Protein AF-A0A928ZZL4-F1 (afdb_monomer)

Secondary structure (DSSP, 8-state):
-------------SS--TT-GGGGHHHHTTSS-S--S-EEES--TT-HHHHHH--SSEEE--S-HHHHHHHHHHHH-

Structure (mmCIF, N/CA/C/O backbone):
data_AF-A0A928ZZL4-F1
#
_entry.id   AF-A0A928ZZL4-F1
#
loop_
_atom_site.group_PDB
_atom_site.id
_atom_site.type_symbol
_atom_site.label_atom_id
_atom_site.label_alt_id
_atom_site.label_comp_id
_atom_site.label_asym_id
_atom_site.label_entity_id
_atom_site.label_seq_id
_atom_site.pdbx_PDB_ins_code
_atom_site.Cartn_x
_atom_site.Cartn_y
_atom_site.Cartn_z
_atom_site.occupancy
_atom_site.B_iso_or_equiv
_atom_site.auth_seq_id
_atom_site.auth_comp_id
_atom_site.auth_asym_id
_atom_site.auth_atom_id
_atom_site.pdbx_PDB_model_num
ATOM 1 N N . MET A 1 1 ? -22.145 2.015 -31.897 1.00 44.41 1 MET A N 1
ATOM 2 C CA . MET A 1 1 ? -22.215 2.649 -30.563 1.00 44.41 1 MET A CA 1
ATOM 3 C C . MET A 1 1 ? -20.921 2.329 -29.830 1.00 44.41 1 MET A C 1
ATOM 5 O O . MET A 1 1 ? -20.754 1.199 -29.399 1.00 44.41 1 MET A O 1
ATOM 9 N N . VAL A 1 2 ? -19.966 3.259 -29.782 1.00 39.69 2 VAL A N 1
ATOM 10 C CA . VAL A 1 2 ? -18.690 3.050 -29.077 1.00 39.69 2 VAL A CA 1
ATOM 11 C C . VAL A 1 2 ? -18.835 3.663 -27.689 1.00 39.69 2 VAL A C 1
ATOM 13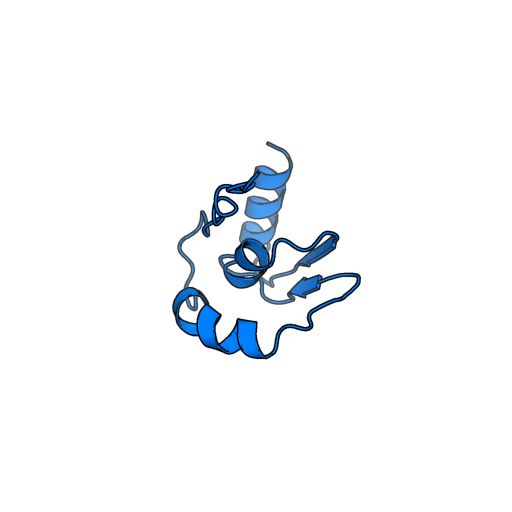 O O . VAL A 1 2 ? -18.990 4.875 -27.567 1.00 39.69 2 VAL A O 1
ATOM 16 N N . ARG A 1 3 ? -18.830 2.834 -26.639 1.00 41.69 3 ARG A N 1
ATOM 17 C CA . ARG A 1 3 ? -18.644 3.324 -25.269 1.00 41.69 3 ARG A CA 1
ATOM 18 C C . ARG A 1 3 ? -17.174 3.710 -25.128 1.00 41.69 3 ARG A C 1
ATOM 20 O O . ARG A 1 3 ? -16.325 2.839 -24.991 1.00 41.69 3 ARG A O 1
ATOM 27 N N . LEU A 1 4 ? -16.877 5.004 -25.160 1.00 48.50 4 LEU A N 1
ATOM 28 C CA . LEU A 1 4 ? -15.623 5.510 -24.614 1.00 48.50 4 LEU A CA 1
ATOM 29 C C . LEU A 1 4 ? -15.801 5.549 -23.094 1.00 48.50 4 LEU A C 1
ATOM 31 O O . LEU A 1 4 ? -16.356 6.501 -22.551 1.00 48.50 4 LEU A O 1
ATOM 35 N N . SER A 1 5 ? -15.418 4.475 -22.404 1.00 53.56 5 SER A N 1
ATOM 36 C CA . SER A 1 5 ? -15.201 4.560 -20.963 1.00 53.56 5 SER A CA 1
ATOM 37 C C . SER A 1 5 ? -13.979 5.443 -20.754 1.00 53.56 5 SER A C 1
ATOM 39 O O . SER A 1 5 ? -12.891 5.089 -21.212 1.00 53.56 5 SER A O 1
ATOM 41 N N . SER A 1 6 ? -14.152 6.594 -20.102 1.00 49.53 6 SER A N 1
ATOM 42 C CA . SER A 1 6 ? -13.034 7.386 -19.590 1.00 49.53 6 SER A CA 1
ATOM 43 C C . SER A 1 6 ? -12.038 6.441 -18.910 1.00 49.53 6 SER A C 1
ATOM 45 O O . SER A 1 6 ? -12.492 5.553 -18.176 1.00 49.53 6 SER A O 1
ATOM 47 N N . PRO A 1 7 ? -10.718 6.568 -19.149 1.00 51.56 7 PRO A N 1
ATOM 48 C CA . PRO A 1 7 ? -9.758 5.743 -18.432 1.00 51.56 7 PRO A CA 1
ATOM 49 C C . PRO A 1 7 ? -10.034 5.923 -16.934 1.00 51.56 7 PRO A C 1
ATOM 51 O O . PRO A 1 7 ? -10.259 7.064 -16.511 1.00 51.56 7 PRO A O 1
ATOM 54 N N . PRO A 1 8 ? -10.095 4.835 -16.144 1.00 57.19 8 PRO A N 1
ATOM 55 C CA . PRO A 1 8 ? -10.311 4.950 -14.711 1.00 57.19 8 PRO A CA 1
ATOM 56 C C . PRO A 1 8 ? -9.306 5.964 -14.173 1.00 57.19 8 PRO A C 1
ATOM 58 O O . PRO A 1 8 ? -8.124 5.915 -14.526 1.00 57.19 8 PRO A O 1
ATOM 61 N N . VAL A 1 9 ? -9.792 6.939 -13.401 1.00 62.19 9 VAL A N 1
ATOM 62 C CA . VAL A 1 9 ? -8.933 7.960 -12.799 1.00 62.19 9 VAL A CA 1
ATOM 63 C C . VAL A 1 9 ? -7.837 7.217 -12.046 1.00 62.19 9 VAL A C 1
ATOM 65 O O . VAL A 1 9 ? -8.107 6.521 -11.072 1.00 62.19 9 VAL A O 1
ATOM 68 N N . ALA A 1 10 ? -6.606 7.300 -12.549 1.00 73.12 10 ALA A N 1
ATOM 69 C CA . ALA A 1 10 ? -5.492 6.584 -11.956 1.00 73.12 10 ALA A CA 1
ATOM 70 C C . ALA A 1 10 ? -5.205 7.204 -10.587 1.00 73.12 10 ALA A C 1
ATOM 72 O O . ALA A 1 10 ? -4.662 8.313 -10.510 1.00 73.12 10 ALA A O 1
ATOM 73 N N . LEU A 1 11 ? -5.587 6.498 -9.520 1.00 89.44 11 LEU A N 1
ATOM 74 C CA . LEU A 1 11 ? -5.280 6.900 -8.156 1.00 89.44 11 LEU A CA 1
ATOM 75 C C . LEU A 1 11 ? -3.760 6.972 -7.994 1.00 89.44 11 LEU A C 1
ATOM 77 O O . LEU A 1 11 ? -3.005 6.141 -8.504 1.00 89.44 11 LEU A O 1
ATOM 81 N N . ARG A 1 12 ? -3.289 8.013 -7.311 1.00 88.81 12 ARG A N 1
ATOM 82 C CA . ARG A 1 12 ? -1.861 8.235 -7.068 1.00 88.81 12 ARG A CA 1
ATOM 83 C C . ARG A 1 12 ? -1.607 8.237 -5.567 1.00 88.81 12 ARG A C 1
ATOM 85 O O . ARG A 1 12 ? -2.452 8.745 -4.834 1.00 88.81 12 ARG A O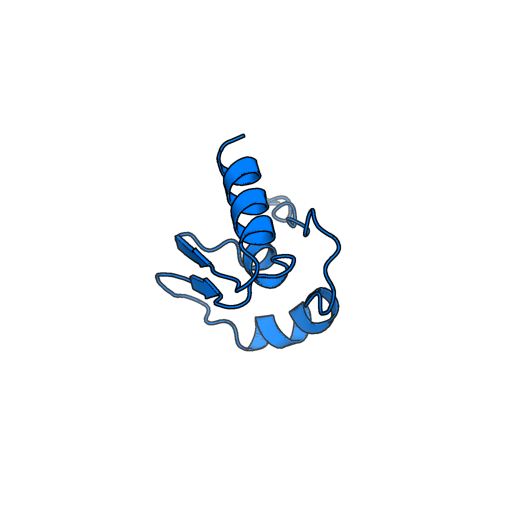 1
ATOM 92 N N . PRO A 1 13 ? -0.442 7.734 -5.119 1.00 92.62 13 PRO A N 1
ATOM 93 C CA . PRO A 1 13 ? 0.012 7.916 -3.746 1.00 92.62 13 PRO A CA 1
ATOM 94 C C . PRO A 1 13 ? -0.160 9.363 -3.282 1.00 92.62 13 PRO A C 1
ATOM 96 O O . PRO A 1 13 ? 0.356 10.275 -3.931 1.00 92.62 13 PRO A O 1
ATOM 99 N N . PHE A 1 14 ? -0.867 9.562 -2.169 1.00 93.06 14 PHE A N 1
ATOM 100 C CA . PHE A 1 14 ? -1.007 10.871 -1.522 1.00 93.06 14 PHE A CA 1
ATOM 101 C C . PHE A 1 14 ? 0.200 11.198 -0.624 1.00 93.06 14 PHE A C 1
ATOM 103 O O . PHE A 1 14 ? 0.460 12.360 -0.327 1.00 93.06 14 PHE A O 1
ATOM 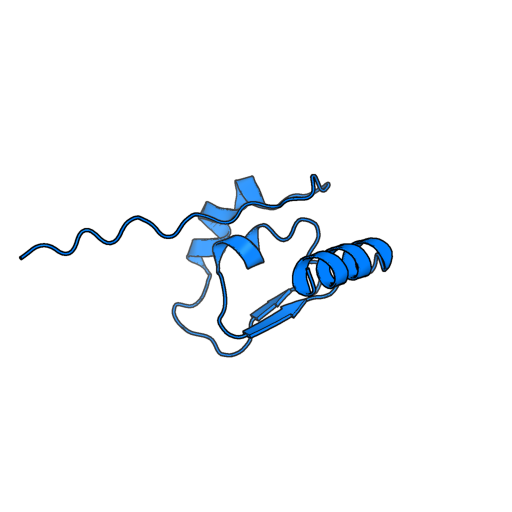110 N N . LEU A 1 15 ? 0.982 10.179 -0.246 1.00 93.19 15 LEU A N 1
ATOM 111 C CA . LEU A 1 15 ? 2.229 10.305 0.506 1.00 93.19 15 LEU A CA 1
ATOM 112 C C . LEU A 1 15 ? 3.449 10.141 -0.403 1.00 93.19 15 LEU A C 1
ATOM 114 O O . LEU A 1 15 ? 3.547 9.197 -1.193 1.00 93.19 15 LEU A O 1
ATOM 118 N N . LYS A 1 16 ? 4.444 11.015 -0.221 1.00 92.75 16 LYS A N 1
ATOM 119 C CA . LYS A 1 16 ? 5.797 10.781 -0.735 1.00 92.75 16 LYS A CA 1
ATOM 120 C C . LYS A 1 16 ? 6.513 9.822 0.215 1.00 92.75 16 LYS A C 1
ATOM 122 O O . LYS A 1 16 ? 6.755 10.166 1.366 1.00 92.75 16 LYS A O 1
ATOM 127 N N . TRP A 1 17 ? 6.878 8.641 -0.279 1.00 95.75 17 TRP A N 1
ATOM 128 C CA . TRP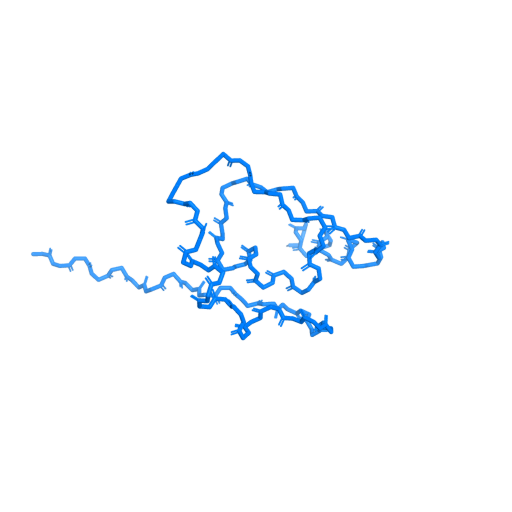 A 1 17 ? 7.529 7.597 0.516 1.00 95.75 17 TRP A CA 1
ATOM 129 C C . TRP A 1 17 ? 8.820 7.114 -0.149 1.00 95.75 17 TRP A C 1
ATOM 131 O O . TRP A 1 17 ? 8.875 6.968 -1.376 1.00 95.75 17 TRP A O 1
ATOM 141 N N . ALA A 1 18 ? 9.859 6.860 0.649 1.00 93.94 18 ALA A N 1
ATOM 142 C CA . ALA A 1 18 ? 11.095 6.258 0.156 1.00 93.94 18 ALA A CA 1
ATOM 143 C C . ALA A 1 18 ? 10.816 4.847 -0.396 1.00 93.94 18 ALA A C 1
ATOM 145 O O . ALA A 1 18 ? 10.009 4.106 0.159 1.00 93.94 18 ALA A O 1
ATOM 146 N N . GLY A 1 19 ? 11.451 4.481 -1.514 1.00 92.25 19 GLY A N 1
ATOM 147 C CA . GLY A 1 19 ? 11.193 3.191 -2.170 1.00 92.25 19 GLY A CA 1
ATOM 148 C C . GLY A 1 19 ? 9.834 3.099 -2.882 1.00 92.25 19 GLY A C 1
ATOM 149 O O . GLY A 1 19 ? 9.320 2.005 -3.101 1.00 92.25 19 GLY A O 1
ATOM 150 N N . GLY A 1 20 ? 9.223 4.234 -3.244 1.00 90.75 20 GLY A N 1
ATOM 151 C CA . GLY A 1 20 ? 7.958 4.254 -3.978 1.00 90.75 20 GLY A CA 1
ATOM 152 C C . GLY A 1 20 ? 8.021 3.463 -5.292 1.00 90.75 20 GLY A C 1
ATOM 153 O O . GLY A 1 20 ? 8.781 3.798 -6.198 1.00 90.75 20 GLY A O 1
ATOM 154 N N . LYS A 1 21 ? 7.153 2.455 -5.439 1.00 94.25 21 LYS A N 1
ATOM 155 C CA . LYS A 1 21 ? 7.171 1.488 -6.556 1.00 94.25 21 LYS A CA 1
ATOM 156 C C . LYS A 1 21 ? 6.712 2.052 -7.912 1.00 94.25 21 LYS A C 1
ATOM 158 O O . LYS A 1 21 ? 6.579 1.296 -8.865 1.00 94.25 21 LYS A O 1
ATOM 163 N N . ARG A 1 22 ? 6.477 3.367 -8.040 1.00 92.81 22 ARG A N 1
ATOM 164 C CA . ARG A 1 22 ? 5.905 4.000 -9.250 1.00 92.81 22 ARG A CA 1
ATOM 165 C C . ARG A 1 22 ? 6.671 3.669 -10.532 1.00 92.81 22 ARG A C 1
ATOM 167 O O . ARG A 1 22 ? 6.046 3.397 -11.548 1.00 92.81 22 ARG A O 1
ATOM 174 N N . GLN A 1 23 ? 8.001 3.697 -10.483 1.00 94.19 23 GLN A N 1
ATOM 175 C CA . GLN A 1 23 ? 8.846 3.393 -11.645 1.00 94.19 23 GLN A CA 1
ATOM 176 C C . GLN A 1 23 ? 8.839 1.899 -12.009 1.00 94.19 23 GLN A C 1
ATOM 178 O O . GLN A 1 23 ? 9.096 1.557 -13.156 1.00 94.19 23 GLN A O 1
ATOM 183 N N . LEU A 1 24 ? 8.508 1.023 -11.054 1.00 96.00 24 LEU A N 1
ATOM 184 C CA . LEU A 1 24 ? 8.450 -0.430 -11.234 1.00 96.00 24 LEU A CA 1
ATOM 185 C C . LEU A 1 24 ? 7.060 -0.933 -11.643 1.00 96.00 24 LEU A C 1
ATOM 187 O O . LEU A 1 24 ? 6.936 -2.092 -12.027 1.00 96.00 24 LEU A O 1
ATOM 191 N N . LEU A 1 25 ? 6.021 -0.089 -11.584 1.00 95.19 25 LEU A N 1
ATOM 192 C CA . LEU A 1 25 ? 4.650 -0.485 -11.926 1.00 95.19 25 LEU A CA 1
ATOM 193 C C . LEU A 1 25 ? 4.539 -1.174 -13.297 1.00 95.19 25 LEU A C 1
ATOM 195 O O . LEU A 1 25 ? 3.903 -2.222 -13.342 1.00 95.19 25 LEU A O 1
ATOM 199 N N . PRO A 1 26 ? 5.166 -0.682 -14.389 1.00 95.38 26 PRO A N 1
ATOM 200 C CA . PRO A 1 26 ? 5.043 -1.337 -15.691 1.00 95.38 26 PRO A CA 1
ATOM 201 C C . PRO A 1 26 ? 5.547 -2.782 -15.705 1.00 95.38 26 PRO A C 1
ATOM 203 O O . PRO A 1 26 ? 5.028 -3.585 -16.469 1.00 95.38 26 PRO A O 1
ATOM 206 N N . GLU A 1 27 ? 6.541 -3.110 -14.877 1.00 97.31 27 GLU A N 1
ATOM 207 C CA . GLU A 1 27 ? 7.082 -4.466 -14.775 1.00 97.31 27 GLU A CA 1
ATOM 208 C C . GLU A 1 27 ? 6.245 -5.323 -13.822 1.00 97.31 27 GLU A C 1
ATOM 210 O O . GLU A 1 27 ? 5.849 -6.427 -14.174 1.00 97.31 27 GLU A O 1
ATOM 215 N N . LEU A 1 28 ? 5.890 -4.794 -12.647 1.00 96.12 28 LEU A N 1
ATOM 216 C CA . LEU A 1 28 ? 5.075 -5.507 -11.657 1.00 96.12 28 LEU A CA 1
ATOM 217 C C . LEU A 1 28 ? 3.707 -5.920 -12.215 1.00 96.12 28 LEU A C 1
ATOM 219 O O . LEU A 1 28 ? 3.248 -7.031 -11.961 1.00 96.12 28 LEU A O 1
ATOM 223 N N . LEU A 1 29 ? 3.073 -5.048 -13.004 1.00 95.31 29 LEU A N 1
ATOM 224 C CA . LEU A 1 29 ? 1.765 -5.319 -13.601 1.00 95.31 29 LEU A CA 1
ATOM 225 C C . LEU A 1 29 ? 1.795 -6.448 -14.639 1.00 95.31 29 LEU A C 1
ATOM 227 O O . LEU A 1 29 ? 0.759 -7.059 -14.871 1.00 95.31 29 LEU A O 1
ATOM 231 N N . ARG A 1 30 ? 2.953 -6.770 -15.232 1.00 97.06 30 ARG A N 1
ATOM 232 C CA . ARG A 1 30 ? 3.083 -7.899 -16.174 1.00 97.06 30 ARG A CA 1
ATOM 233 C C . ARG A 1 30 ? 2.931 -9.256 -15.494 1.00 97.06 30 ARG A C 1
ATOM 235 O O . ARG A 1 30 ? 2.563 -10.219 -16.154 1.00 97.06 30 ARG A O 1
ATOM 242 N N . TYR A 1 31 ? 3.221 -9.324 -14.197 1.00 96.50 31 TYR A N 1
ATOM 243 C CA . TYR A 1 31 ? 3.111 -10.544 -13.394 1.00 96.50 31 TYR A CA 1
ATOM 244 C C . TYR A 1 31 ? 1.882 -10.536 -12.483 1.00 96.50 31 TYR A C 1
ATOM 246 O O . TYR A 1 31 ? 1.668 -11.490 -11.736 1.00 96.50 31 TYR A O 1
ATOM 254 N N . ALA A 1 32 ? 1.086 -9.463 -12.509 1.00 94.19 32 ALA A N 1
ATOM 255 C CA . ALA A 1 32 ? -0.162 -9.424 -11.770 1.00 94.19 32 ALA A CA 1
ATOM 256 C C . ALA A 1 32 ? -1.153 -10.410 -12.416 1.00 94.19 32 ALA A C 1
ATOM 258 O O . ALA A 1 32 ? -1.346 -10.365 -13.632 1.00 94.19 32 ALA A O 1
ATOM 259 N N . PRO A 1 33 ? -1.785 -11.301 -11.636 1.00 95.00 33 PRO A N 1
ATOM 260 C CA . PRO A 1 33 ? -2.787 -12.204 -12.181 1.00 95.00 33 PRO A CA 1
ATOM 261 C C . PRO A 1 33 ? -4.015 -1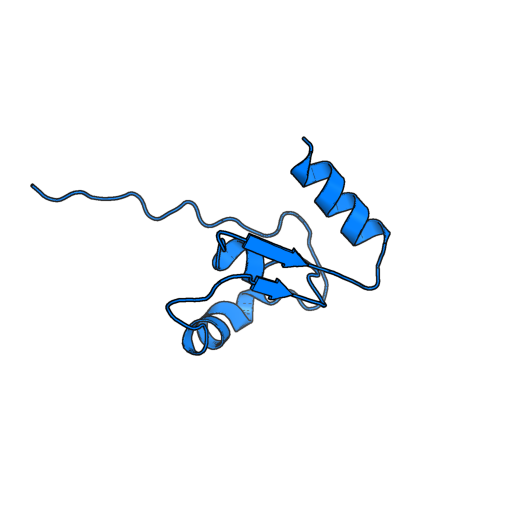1.418 -12.655 1.00 95.00 33 PRO A C 1
ATOM 263 O O . PRO A 1 33 ? -4.413 -10.439 -12.022 1.00 95.00 33 PRO A O 1
ATOM 266 N N . GLU A 1 34 ? -4.651 -11.882 -13.733 1.00 92.06 34 GLU A N 1
ATOM 267 C CA . GLU A 1 34 ? -5.880 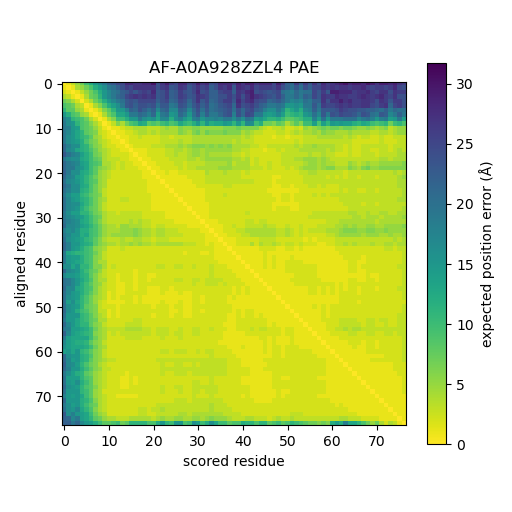-11.271 -14.269 1.00 92.06 34 GLU A CA 1
ATOM 268 C C . GLU A 1 34 ? -7.042 -11.319 -13.264 1.00 92.06 34 GLU A C 1
ATOM 270 O O . GLU A 1 34 ? -7.892 -10.431 -13.244 1.00 92.06 34 GLU A O 1
ATOM 275 N N . SER A 1 35 ? -7.063 -12.344 -12.406 1.00 95.06 35 SER A N 1
ATOM 276 C CA . SER A 1 35 ? -8.075 -12.528 -11.369 1.00 95.06 35 SER A CA 1
ATOM 277 C C . SER A 1 35 ? -7.462 -13.049 -10.076 1.00 95.06 35 SER A C 1
ATOM 279 O O . SER A 1 35 ? -6.644 -13.970 -10.088 1.00 95.06 35 SER A O 1
ATOM 281 N N . TYR A 1 36 ? -7.911 -12.499 -8.955 1.00 96.38 36 TYR A N 1
ATOM 282 C CA . TYR A 1 36 ? -7.538 -12.913 -7.608 1.00 96.38 36 TYR A CA 1
ATOM 283 C C . TYR A 1 36 ? -8.642 -12.494 -6.628 1.00 96.38 36 TYR A C 1
ATOM 285 O O . TYR A 1 36 ? -9.468 -11.640 -6.945 1.00 96.38 36 TYR A O 1
ATOM 293 N N . GLY A 1 37 ? -8.677 -13.121 -5.450 1.00 97.44 37 GLY A N 1
ATOM 294 C CA . GLY A 1 37 ? -9.663 -12.812 -4.410 1.00 97.44 37 GLY A CA 1
ATOM 295 C C . GLY A 1 37 ? -9.276 -11.576 -3.597 1.00 97.44 37 GLY A C 1
ATOM 296 O O . GLY A 1 37 ? -9.744 -10.472 -3.854 1.00 97.44 37 GLY A O 1
ATOM 297 N N . CYS A 1 38 ? -8.401 -11.771 -2.609 1.00 97.81 38 CYS A N 1
ATOM 298 C CA . CYS A 1 38 ? -7.905 -10.705 -1.742 1.00 97.81 38 CYS A CA 1
ATOM 299 C C . CYS A 1 38 ? -6.452 -10.363 -2.090 1.00 97.81 38 CYS A C 1
ATOM 301 O O . CYS A 1 38 ? -5.611 -11.251 -2.242 1.00 97.81 38 CYS A O 1
ATOM 303 N N . TYR A 1 39 ? -6.165 -9.071 -2.216 1.00 97.88 39 TYR A N 1
ATOM 304 C CA . TYR A 1 39 ? -4.817 -8.549 -2.390 1.00 97.88 39 TYR A CA 1
ATOM 305 C C . TYR A 1 39 ? -4.125 -8.377 -1.037 1.00 97.88 39 TYR A C 1
ATOM 307 O O . TYR A 1 39 ? -4.664 -7.736 -0.139 1.00 97.88 39 TYR A O 1
ATOM 315 N N . TYR A 1 40 ? -2.909 -8.894 -0.900 1.00 98.12 40 TYR A N 1
ATOM 316 C CA . TYR A 1 40 ? -2.113 -8.742 0.314 1.00 98.12 40 TYR A CA 1
ATOM 317 C C . TYR A 1 40 ? -0.859 -7.928 0.008 1.00 98.12 40 TYR A C 1
ATOM 319 O O . TYR A 1 40 ? -0.048 -8.341 -0.821 1.00 98.12 40 TYR A O 1
ATOM 327 N N . GLU A 1 41 ? -0.668 -6.801 0.695 1.00 97.38 41 GLU A N 1
ATOM 328 C CA . GLU A 1 41 ? 0.570 -6.016 0.596 1.00 97.38 41 GLU A CA 1
ATOM 329 C C . GLU A 1 41 ? 1.175 -5.755 1.983 1.00 97.38 41 GLU A C 1
ATOM 331 O O . GLU A 1 41 ? 0.760 -4.827 2.679 1.00 97.38 41 GLU A O 1
ATOM 336 N N . PRO A 1 42 ? 2.173 -6.559 2.402 1.00 97.50 42 PRO A N 1
ATOM 337 C CA . PRO A 1 42 ? 2.719 -6.496 3.757 1.00 97.50 42 PRO A CA 1
ATOM 338 C C . PRO A 1 42 ? 3.630 -5.284 4.023 1.00 97.50 42 PRO A C 1
ATOM 340 O O . PRO A 1 42 ? 3.976 -5.025 5.177 1.00 97.50 42 PRO A O 1
ATOM 343 N N . PHE A 1 43 ? 4.014 -4.563 2.962 1.00 96.94 43 PHE A N 1
ATOM 344 C CA . PHE A 1 43 ? 4.882 -3.381 2.981 1.00 96.94 43 PHE A CA 1
ATOM 345 C C . PHE A 1 43 ? 4.293 -2.295 2.076 1.00 96.94 43 PHE A C 1
ATOM 347 O O . PHE A 1 43 ? 4.789 -2.037 0.965 1.00 96.94 43 PHE A O 1
ATOM 354 N N . ILE A 1 44 ? 3.178 -1.711 2.519 1.00 97.38 44 ILE A N 1
ATOM 355 C CA . ILE A 1 44 ? 2.386 -0.797 1.692 1.00 97.38 44 ILE A CA 1
ATOM 356 C C . ILE A 1 44 ? 3.182 0.445 1.284 1.00 97.38 44 ILE A C 1
ATOM 358 O O . ILE A 1 44 ? 3.113 0.865 0.123 1.00 97.38 44 ILE A O 1
ATOM 362 N N . GLY A 1 45 ? 3.989 1.015 2.189 1.00 97.00 45 GLY A N 1
ATOM 363 C CA . GLY A 1 45 ? 4.669 2.287 1.956 1.00 97.00 45 GLY A CA 1
ATOM 364 C C . GLY A 1 45 ? 3.711 3.345 1.390 1.00 97.00 45 GLY A C 1
ATOM 365 O O . GLY A 1 45 ? 2.620 3.572 1.906 1.00 97.00 45 GLY A O 1
ATOM 366 N N . GLY A 1 46 ? 4.073 3.959 0.261 1.00 96.19 46 GLY A N 1
ATOM 367 C CA . GLY A 1 46 ? 3.204 4.914 -0.444 1.00 96.19 46 GLY A CA 1
ATOM 368 C C . GLY A 1 46 ? 2.013 4.306 -1.210 1.00 96.19 46 GLY A C 1
ATOM 369 O O . GLY A 1 46 ? 1.306 5.043 -1.885 1.00 96.19 46 GLY A O 1
ATOM 370 N N . GLY A 1 47 ? 1.804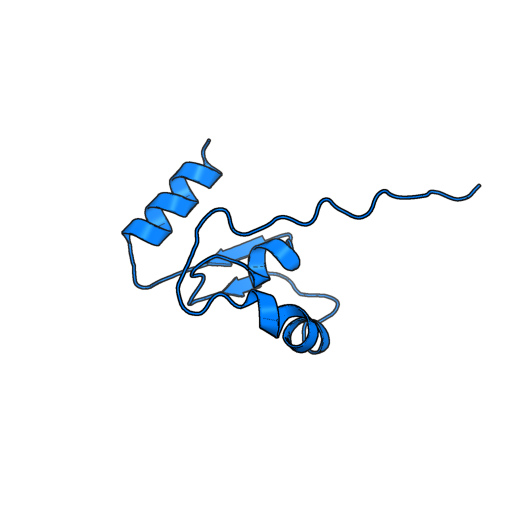 2.986 -1.187 1.00 96.56 47 GLY A N 1
ATOM 371 C CA . GLY A 1 47 ? 0.608 2.350 -1.757 1.00 96.56 47 GLY A CA 1
ATOM 372 C C . GLY A 1 47 ? 0.531 2.367 -3.284 1.00 96.56 47 GLY A C 1
ATOM 373 O O . GLY A 1 47 ? -0.544 2.234 -3.856 1.00 96.56 47 GLY A O 1
ATOM 374 N N . ALA A 1 48 ? 1.664 2.547 -3.973 1.00 95.81 48 ALA A N 1
ATOM 375 C CA . ALA A 1 48 ? 1.682 2.725 -5.425 1.00 95.81 48 ALA A CA 1
ATOM 376 C C . ALA A 1 48 ? 1.049 1.552 -6.192 1.00 95.81 48 ALA A C 1
ATOM 378 O O . ALA A 1 48 ? 0.325 1.795 -7.155 1.00 95.81 48 ALA A O 1
ATOM 379 N N . LEU A 1 49 ? 1.315 0.305 -5.784 1.00 95.62 49 LEU A N 1
ATOM 380 C CA . LEU A 1 49 ? 0.767 -0.873 -6.456 1.00 95.62 49 LEU A CA 1
ATOM 381 C C . LEU A 1 49 ? -0.707 -1.086 -6.091 1.00 95.62 49 LEU A C 1
ATOM 383 O O . LEU A 1 49 ? -1.520 -1.174 -7.006 1.00 95.62 49 LEU A O 1
ATOM 387 N N . LEU A 1 50 ? -1.062 -1.043 -4.800 1.00 95.94 50 LEU A N 1
ATOM 388 C CA . LEU A 1 50 ? -2.455 -1.049 -4.329 1.00 95.94 50 LEU A CA 1
ATOM 389 C C . LEU A 1 50 ? -3.350 -0.065 -5.105 1.00 95.94 50 LEU A C 1
ATOM 391 O O . LEU A 1 50 ? -4.379 -0.459 -5.648 1.00 95.94 50 LEU A O 1
ATOM 395 N N . LEU A 1 51 ? -2.948 1.209 -5.184 1.00 94.94 51 LEU A N 1
ATOM 396 C CA . LEU A 1 51 ? -3.728 2.269 -5.838 1.00 94.94 51 LEU A CA 1
ATOM 397 C C . LEU A 1 51 ? -3.798 2.109 -7.362 1.00 94.94 51 LEU A C 1
ATOM 399 O O . LEU A 1 51 ? -4.707 2.638 -7.995 1.00 94.94 51 LEU A O 1
ATOM 403 N N . THR A 1 52 ? -2.851 1.379 -7.952 1.00 94.31 52 THR A N 1
ATOM 404 C CA . THR A 1 52 ? -2.877 1.054 -9.382 1.00 94.31 52 THR A CA 1
ATOM 405 C C . THR A 1 52 ? -3.797 -0.134 -9.661 1.00 94.31 52 THR A C 1
ATOM 407 O O . THR A 1 52 ? -4.576 -0.078 -10.608 1.00 94.31 52 THR A O 1
ATOM 410 N N . LEU A 1 53 ? -3.725 -1.187 -8.838 1.00 93.94 53 LEU A N 1
ATOM 411 C CA . LEU A 1 53 ? -4.511 -2.414 -9.000 1.00 93.94 53 LEU A CA 1
ATOM 412 C C . LEU A 1 53 ? -5.987 -2.240 -8.627 1.00 93.94 53 LEU A C 1
ATOM 414 O O . LEU A 1 53 ? -6.825 -2.910 -9.217 1.00 93.94 53 LEU A O 1
ATOM 418 N N . GLN A 1 54 ? -6.295 -1.363 -7.663 1.00 93.88 54 GLN A N 1
ATOM 419 C CA . GLN A 1 54 ? -7.654 -1.114 -7.156 1.00 93.88 54 GLN A CA 1
ATOM 420 C C . GLN A 1 54 ? -8.441 -2.415 -6.888 1.00 93.88 54 GLN A C 1
ATOM 422 O O . GLN A 1 54 ? -9.533 -2.608 -7.427 1.00 93.88 54 GLN A O 1
ATOM 427 N N . PRO A 1 55 ? -7.878 -3.341 -6.087 1.00 94.75 55 PRO A N 1
ATOM 428 C CA . PRO A 1 55 ? -8.493 -4.638 -5.842 1.00 94.75 55 PRO A CA 1
ATOM 429 C C . PRO A 1 55 ? -9.829 -4.489 -5.105 1.00 94.75 55 PRO A C 1
ATOM 431 O O . PRO A 1 55 ? -9.983 -3.614 -4.254 1.00 94.75 55 PRO A O 1
ATOM 434 N N . GLY A 1 56 ? -10.780 -5.389 -5.372 1.00 94.88 56 GLY A N 1
ATOM 435 C CA . GLY A 1 56 ? -12.073 -5.388 -4.673 1.00 94.88 56 GLY A CA 1
ATOM 436 C C . GLY A 1 56 ? -11.952 -5.656 -3.166 1.00 94.88 56 GLY A C 1
ATOM 437 O O . GLY A 1 56 ? -12.763 -5.168 -2.383 1.00 94.88 56 GLY A O 1
ATOM 438 N N . GLN A 1 57 ? -10.924 -6.404 -2.753 1.00 97.06 57 GLN A N 1
ATOM 439 C CA . GLN A 1 57 ? -10.556 -6.621 -1.354 1.00 97.06 57 GLN A CA 1
ATOM 440 C C . GLN A 1 57 ? -9.039 -6.549 -1.192 1.00 97.06 57 GLN A C 1
ATOM 442 O O . GLN A 1 57 ? -8.297 -7.127 -1.990 1.00 97.06 57 GLN A O 1
ATOM 447 N N . ALA A 1 58 ? -8.583 -5.869 -0.139 1.00 97.56 58 ALA A N 1
ATOM 448 C CA . ALA A 1 58 ? -7.172 -5.789 0.204 1.00 97.56 58 ALA A CA 1
ATOM 449 C C . ALA A 1 58 ? -6.935 -5.839 1.714 1.00 97.56 58 ALA A C 1
ATOM 451 O O . ALA A 1 58 ? -7.674 -5.237 2.4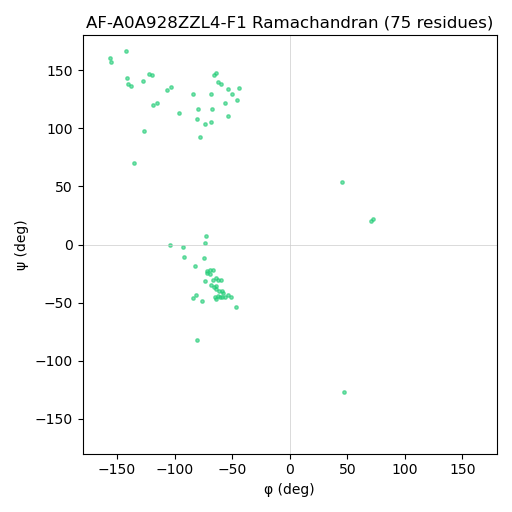93 1.00 97.56 58 ALA A O 1
ATOM 452 N N . ILE A 1 59 ? -5.850 -6.505 2.102 1.00 98.25 59 ILE A N 1
ATOM 453 C CA . ILE A 1 59 ? -5.260 -6.459 3.436 1.00 98.25 59 ILE A CA 1
ATOM 454 C C . ILE A 1 59 ? -3.849 -5.903 3.285 1.00 98.25 59 ILE A C 1
ATOM 456 O O . ILE A 1 59 ? -3.009 -6.458 2.576 1.00 98.25 59 ILE A O 1
ATOM 460 N N . VAL A 1 60 ? -3.592 -4.783 3.949 1.00 98.00 60 VAL A N 1
ATOM 461 C CA . VAL A 1 60 ? -2.313 -4.082 3.863 1.00 98.00 60 VAL A CA 1
ATOM 462 C C . VAL A 1 60 ? -1.702 -3.940 5.242 1.00 98.00 60 VAL A C 1
ATOM 464 O O . VAL A 1 60 ? -2.413 -3.789 6.235 1.00 98.00 60 VAL A O 1
ATOM 467 N N . SER A 1 61 ? -0.378 -3.982 5.300 1.00 98.19 61 SER A N 1
ATOM 468 C CA . SER A 1 61 ? 0.363 -3.710 6.522 1.00 98.19 61 SER A CA 1
ATOM 469 C C . SER A 1 61 ? 1.645 -2.942 6.232 1.00 98.19 61 SER A C 1
ATOM 471 O O . SER A 1 61 ? 2.095 -2.814 5.093 1.00 98.19 61 SER A O 1
ATOM 473 N N . ASP A 1 62 ? 2.226 -2.422 7.302 1.00 98.19 62 ASP A N 1
ATOM 474 C CA . ASP A 1 62 ? 3.560 -1.858 7.353 1.00 98.19 62 ASP A CA 1
ATOM 475 C C . ASP A 1 62 ? 4.040 -1.957 8.799 1.00 98.19 62 ASP A C 1
ATOM 477 O O . ASP A 1 62 ? 3.234 -2.021 9.731 1.00 98.19 62 ASP A O 1
ATOM 481 N N . ARG A 1 63 ? 5.356 -1.942 9.002 1.00 98.00 63 ARG A N 1
ATOM 482 C CA . ARG A 1 63 ? 5.924 -1.888 10.350 1.00 98.00 63 ARG A CA 1
ATOM 483 C C . ARG A 1 63 ? 5.718 -0.511 10.985 1.00 98.00 63 ARG A C 1
ATOM 485 O O . ARG A 1 63 ? 5.749 -0.414 12.207 1.00 98.00 63 ARG A O 1
ATOM 492 N N . ASN A 1 64 ? 5.560 0.547 10.188 1.00 97.94 64 ASN A N 1
ATOM 493 C CA . ASN A 1 64 ? 5.361 1.898 10.699 1.00 97.94 64 ASN A CA 1
ATOM 494 C C . ASN A 1 64 ? 3.887 2.125 11.118 1.00 97.94 64 ASN A C 1
ATOM 496 O O . ASN A 1 64 ? 3.032 2.257 10.239 1.00 97.94 64 ASN A O 1
ATOM 500 N N . PRO A 1 65 ? 3.570 2.216 12.427 1.00 98.12 65 PRO A N 1
ATOM 501 C CA . PRO A 1 65 ? 2.191 2.385 12.888 1.00 98.12 65 PRO A CA 1
ATOM 502 C C . PRO A 1 65 ? 1.588 3.741 12.496 1.00 98.12 65 PRO A C 1
ATOM 504 O O . PRO A 1 65 ? 0.393 3.806 12.230 1.00 98.12 65 PRO A O 1
ATOM 507 N N . GLU A 1 66 ? 2.395 4.800 12.377 1.00 98.31 66 GLU A N 1
ATOM 508 C CA . GLU A 1 66 ? 1.923 6.126 11.950 1.00 98.31 66 GLU A CA 1
ATOM 509 C C . GLU A 1 66 ? 1.495 6.128 10.482 1.00 98.31 66 GLU A C 1
ATOM 511 O O . GLU A 1 66 ? 0.523 6.783 10.106 1.00 98.31 66 GLU A O 1
ATOM 516 N N . LEU A 1 67 ? 2.186 5.347 9.643 1.00 97.88 67 LEU A N 1
ATOM 517 C CA . LEU A 1 67 ? 1.773 5.148 8.257 1.00 97.88 67 LEU A CA 1
ATOM 518 C C . LEU A 1 67 ? 0.413 4.448 8.198 1.00 97.88 67 LEU A C 1
ATOM 520 O O . LEU A 1 67 ? -0.470 4.892 7.467 1.00 97.88 67 LEU A O 1
ATOM 524 N N . ILE A 1 68 ? 0.234 3.382 8.981 1.00 98.12 68 ILE A N 1
ATOM 525 C CA . ILE A 1 68 ? -1.040 2.656 9.052 1.00 98.12 68 ILE A CA 1
ATOM 526 C C . ILE A 1 68 ? -2.161 3.556 9.569 1.00 98.12 68 ILE A C 1
ATOM 528 O O . ILE A 1 68 ? -3.227 3.599 8.959 1.00 98.12 68 ILE A O 1
ATOM 532 N N . ASN A 1 69 ? -1.903 4.333 10.621 1.00 98.12 69 ASN A N 1
ATOM 533 C CA . ASN A 1 69 ? -2.840 5.331 11.121 1.00 98.12 69 ASN A CA 1
ATOM 534 C C . ASN A 1 69 ? -3.230 6.342 10.028 1.00 98.12 69 ASN A C 1
ATOM 536 O O . ASN A 1 69 ? -4.409 6.613 9.830 1.00 98.12 69 ASN A O 1
ATOM 540 N N . CYS A 1 70 ? -2.262 6.844 9.258 1.00 97.56 70 CYS A N 1
ATOM 541 C CA . CYS A 1 70 ? -2.525 7.779 8.167 1.00 97.56 70 CYS A CA 1
ATOM 542 C C . CYS A 1 70 ? -3.471 7.192 7.103 1.00 97.56 70 CYS A C 1
ATOM 544 O O . CYS A 1 70 ? -4.435 7.851 6.715 1.00 97.56 70 CYS A O 1
ATOM 546 N N . TYR A 1 71 ? -3.254 5.944 6.672 1.00 96.81 71 TYR A N 1
ATOM 547 C CA . TYR A 1 71 ? -4.181 5.269 5.754 1.00 96.81 71 TYR A CA 1
ATOM 548 C C . TYR A 1 71 ? -5.565 5.046 6.366 1.00 96.81 71 TYR A C 1
ATOM 550 O O . TYR A 1 71 ? -6.558 5.183 5.657 1.00 96.81 71 TYR A O 1
ATOM 558 N N . GLN A 1 72 ? -5.640 4.717 7.658 1.00 97.19 72 GLN A N 1
ATOM 559 C CA . GLN A 1 72 ? -6.910 4.510 8.350 1.00 97.19 72 GLN A CA 1
ATOM 560 C C . GLN A 1 72 ? -7.726 5.811 8.419 1.00 97.19 72 GLN A C 1
ATOM 562 O O . GLN A 1 72 ? -8.896 5.808 8.057 1.00 97.19 72 GLN A O 1
ATOM 567 N N . VAL A 1 73 ? -7.094 6.938 8.762 1.00 97.75 73 VAL A N 1
ATOM 568 C CA . VAL A 1 73 ? -7.748 8.258 8.757 1.00 97.75 73 VAL A CA 1
ATOM 569 C C . VAL A 1 73 ? -8.254 8.626 7.362 1.00 97.75 73 VAL A C 1
ATOM 571 O O . VAL A 1 73 ? -9.392 9.062 7.227 1.00 97.75 73 VAL A O 1
ATOM 574 N N . VAL A 1 74 ? -7.442 8.426 6.318 1.00 95.25 74 VAL A N 1
ATOM 575 C CA . VAL A 1 74 ? -7.848 8.715 4.929 1.00 95.25 74 VAL A CA 1
ATOM 576 C C . VAL A 1 74 ? -8.999 7.820 4.471 1.00 95.25 74 VAL A C 1
ATOM 578 O O . VAL A 1 74 ? -9.856 8.278 3.727 1.00 95.25 74 VAL A O 1
ATOM 581 N N . LYS A 1 75 ? -9.029 6.556 4.901 1.00 93.38 75 LYS A N 1
ATOM 582 C CA . LYS A 1 75 ? -10.120 5.619 4.602 1.00 93.38 75 LYS A CA 1
ATOM 583 C C . LYS A 1 75 ? -11.443 6.042 5.250 1.00 93.38 75 LYS A C 1
ATOM 585 O O . LYS A 1 75 ? -12.492 5.806 4.657 1.00 93.38 75 LYS A O 1
ATOM 590 N N . ASP A 1 76 ? -11.383 6.599 6.456 1.00 95.75 76 ASP A N 1
ATOM 591 C CA . ASP A 1 76 ? -12.564 6.936 7.257 1.00 95.75 76 ASP A CA 1
ATOM 592 C C . ASP A 1 76 ? -13.053 8.388 7.055 1.00 95.75 76 ASP A C 1
ATOM 594 O O . ASP A 1 76 ? -14.056 8.775 7.656 1.00 95.75 76 ASP A O 1
ATOM 598 N N . SER A 1 77 ? -12.350 9.186 6.238 1.00 83.94 77 SER A N 1
ATOM 599 C CA . SER A 1 77 ? -12.704 10.574 5.878 1.00 83.94 77 SER A CA 1
ATOM 600 C C . SER A 1 77 ? -13.575 10.642 4.627 1.00 83.94 77 SER A C 1
ATOM 602 O O . SER A 1 77 ? -14.497 11.487 4.611 1.00 83.94 77 SER A O 1
#

Sequence (77 aa):
MVRLSSPPVALRPFLKWAGGKRQLLPELLRYAPESYGCYYEPFIGGGALLLTLQPGQAIVSDRNPELINCYQVVKDS

Foldseek 3Di:
DDPPDDDPPQDFQPDDFPPQCQVVQVVVVVPDDPDDDEAEAADCTSVGNCSRVVDPHYDYHHPDVVVVVVVVVVVVD

Mean predicted aligned error: 5.54 Å

pLDDT: mean 89.9, std 15.18, range [39.69, 98.31]

Solvent-accessible surface area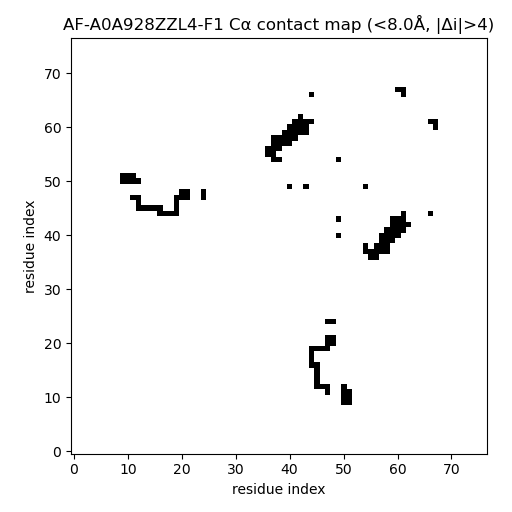 (backbone atoms only — not comparable to full-atom values): 5056 Å² total; per-residue (Å²): 138,82,84,80,71,74,76,75,80,77,54,70,54,89,51,93,41,88,86,54,49,66,87,48,43,78,61,56,59,73,73,53,70,97,73,80,75,70,44,76,38,72,71,38,81,30,32,44,62,60,45,65,66,63,62,95,34,73,52,75,38,53,92,51,65,67,59,53,49,51,53,51,53,63,72,75,105

Nearest PDB structures (foldseek):
  2dpm-assembly1_A  TM=9.469E-01  e=2.140E-04  Streptococcus pneumoniae

Radius of gyration: 13.97 Å; Cα contacts (8 Å, |Δi|>4): 65; chains: 1; bounding box: 33×24×44 Å

InterPro domains:
  IPR012327 D12 class N6 adenine-specific DNA methyltransferase [PF02086] (17-76)
  IPR012327 D12 class N6 adenine-specific DNA methyltransferase [PR00505] (17-33)
  IPR012327 D12 class N6 adenine-specific DNA methyltransferase [PR00505] (39-53)
  IPR012327 D12 class N6 adenine-specific DNA methyltransferase [PR00505] (58-71)
  IPR012327 D12 class N6 adenine-specific DNA methyltransferase [PTHR30481] (11-76)
  IPR023095 Adenine-specific methyltransferase, domain 2 [G3DSA:1.10.1020.10] (65-76)
  IPR029063 S-adenosyl-L-methionine-dependent methyltransferase superfamily [G3DSA:3.40.50.150] (13-64)
  IPR029063 S-adenosyl-L-methionine-dependent methyltransferase superfamily [SSF53335] (11-76)

Organism: NCBI:txid1828722